Protein AF-A0ABD6MT38-F1 (afdb_monomer)

Solvent-accessible surface area (backbone atoms only — not comparable to full-atom values): 7360 Å² total; per-residue (Å²): 143,78,83,83,72,86,78,75,78,74,100,73,79,80,80,59,81,90,75,68,52,38,59,37,87,51,81,60,46,65,63,30,90,61,85,51,66,58,48,62,29,86,88,74,62,51,49,34,73,58,72,45,86,92,51,19,80,49,63,83,38,73,92,47,39,89,43,18,51,52,53,49,31,50,54,50,52,52,54,61,64,68,60,64,98,75,69,97,83,61,97,72,90,77,91,79,48,81,69,59,64,74,71,71,82,77,89,79,134

Nearest PDB structures (foldseek):
  8ey4-assembly1_I  TM=8.461E-01  e=5.014E-05  Escherichia coli O32:H37

pLDDT: mean 76.42, std 22.09, range [39.78, 98.5]

Secondary structure (DSSP, 8-state):
----PPPPPPS--------PPEEPTTT--EEESSTTS-PBPTTT--B-SS--TTTTTSB--GGGTT-BHHHHHHHHHHHHHHS-SS-TTS--S----TTTTTT------

Mean predicted aligned error: 14.53 Å

Structure (mmCIF, N/CA/C/O backbone):
data_AF-A0ABD6MT38-F1
#
_entry.id   AF-A0ABD6MT38-F1
#
loop_
_atom_site.group_PDB
_atom_site.id
_atom_site.type_symbol
_atom_site.label_atom_id
_atom_site.label_alt_id
_atom_site.label_comp_id
_atom_site.label_asym_id
_atom_site.label_entity_id
_atom_site.label_seq_id
_atom_site.pdbx_PDB_ins_code
_atom_site.Cartn_x
_atom_site.Cartn_y
_atom_site.Cartn_z
_atom_site.occupancy
_atom_site.B_iso_or_equiv
_atom_site.auth_seq_id
_atom_site.auth_comp_id
_atom_site.auth_asym_id
_atom_site.auth_atom_id
_atom_site.pdbx_PDB_model_num
ATOM 1 N N . MET A 1 1 ? -46.960 40.694 1.792 1.00 57.19 1 MET A N 1
ATOM 2 C CA . MET A 1 1 ? -46.453 39.971 0.608 1.00 57.19 1 MET A CA 1
ATOM 3 C C . MET A 1 1 ? -44.935 40.070 0.589 1.00 57.19 1 MET A C 1
ATOM 5 O O . MET A 1 1 ? -44.389 41.136 0.353 1.00 57.19 1 MET A O 1
ATOM 9 N N . SER A 1 2 ? -44.245 38.995 0.937 1.00 49.56 2 SER A N 1
ATOM 10 C CA . SER A 1 2 ? -42.828 38.820 0.617 1.00 49.56 2 SER A CA 1
ATOM 11 C C . SER A 1 2 ? -42.636 37.331 0.437 1.00 49.56 2 SER A C 1
ATOM 13 O O . SER A 1 2 ? -42.832 36.556 1.369 1.00 49.56 2 SER A O 1
ATOM 15 N N . ALA A 1 3 ? -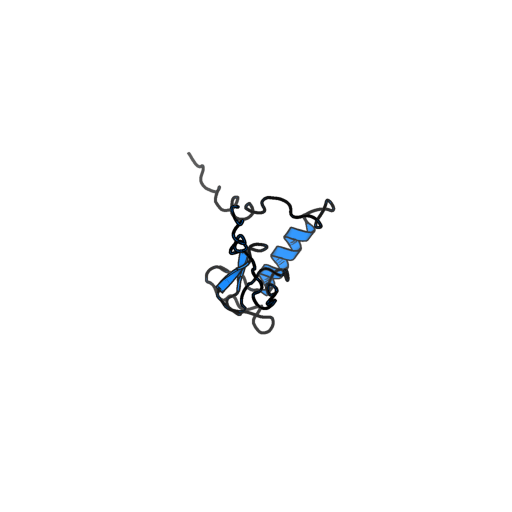42.425 36.950 -0.817 1.00 59.47 3 ALA A N 1
ATOM 16 C CA . ALA A 1 3 ? -42.171 35.583 -1.208 1.00 59.47 3 ALA A CA 1
ATOM 17 C C . ALA A 1 3 ? -40.792 35.192 -0.673 1.00 59.47 3 ALA A C 1
ATOM 19 O O . ALA A 1 3 ? -39.797 35.840 -0.985 1.00 59.47 3 ALA A O 1
ATOM 20 N N . MET A 1 4 ? -40.753 34.149 0.148 1.00 45.84 4 MET A N 1
ATOM 21 C CA . MET A 1 4 ? -39.535 33.386 0.395 1.00 45.84 4 MET A CA 1
ATOM 22 C C . MET A 1 4 ? -39.074 32.792 -0.942 1.00 45.84 4 MET A C 1
ATOM 24 O O . MET A 1 4 ? -39.787 32.005 -1.564 1.00 45.84 4 MET A O 1
ATOM 28 N N . THR A 1 5 ? -37.912 33.222 -1.419 1.00 63.22 5 THR A N 1
ATOM 29 C CA . THR A 1 5 ? -37.200 32.566 -2.517 1.00 63.22 5 THR A CA 1
ATOM 30 C C . THR A 1 5 ? -36.862 31.126 -2.122 1.00 63.22 5 THR A C 1
ATOM 32 O O . THR A 1 5 ? -36.537 30.896 -0.953 1.00 63.22 5 THR A O 1
ATOM 35 N N . PRO A 1 6 ? -36.915 30.152 -3.049 1.00 58.72 6 PRO A N 1
ATOM 36 C CA . PRO A 1 6 ? -36.388 28.824 -2.777 1.00 58.72 6 PRO A CA 1
ATOM 37 C C . PRO A 1 6 ? -34.885 28.953 -2.516 1.00 58.72 6 PRO A C 1
ATOM 39 O O . PRO A 1 6 ? -34.144 29.505 -3.323 1.00 58.72 6 PRO A O 1
ATOM 42 N N . VAL A 1 7 ? -34.471 28.507 -1.338 1.00 66.56 7 VAL A N 1
ATOM 43 C CA . VAL A 1 7 ? -33.070 28.321 -0.970 1.00 66.56 7 VAL A CA 1
ATOM 44 C C . VAL A 1 7 ? -32.511 27.220 -1.869 1.00 66.56 7 VAL A C 1
ATOM 46 O O . VAL A 1 7 ? -32.995 26.089 -1.825 1.00 66.56 7 VAL A O 1
ATOM 49 N N . ASP A 1 8 ? -31.534 27.570 -2.706 1.00 57.16 8 ASP A N 1
ATOM 50 C CA . ASP A 1 8 ? -30.705 26.600 -3.421 1.00 57.16 8 ASP A CA 1
ATOM 51 C C . ASP A 1 8 ? -30.129 25.583 -2.419 1.00 57.16 8 ASP A C 1
ATOM 53 O O . ASP A 1 8 ? -29.666 25.981 -1.341 1.00 57.16 8 ASP A O 1
ATOM 57 N N . PRO A 1 9 ? -30.157 24.274 -2.729 1.00 58.81 9 PRO A N 1
ATOM 58 C CA . PRO A 1 9 ? -29.516 23.281 -1.883 1.00 58.81 9 PRO A CA 1
ATOM 59 C C . PRO A 1 9 ? -28.001 23.552 -1.803 1.00 58.81 9 PRO A C 1
ATOM 61 O O . PRO A 1 9 ? -27.408 24.060 -2.759 1.00 58.81 9 PRO A O 1
ATOM 64 N N . PRO A 1 10 ? -27.351 23.232 -0.670 1.00 53.72 10 PRO A N 1
ATOM 65 C CA . PRO A 1 10 ? -25.913 23.427 -0.514 1.00 53.72 10 PRO A CA 1
ATOM 66 C C . PRO A 1 10 ? -25.136 22.622 -1.574 1.00 53.72 10 PRO A C 1
ATOM 68 O O . PRO A 1 10 ? -25.564 21.517 -1.922 1.00 53.72 10 PRO A O 1
ATOM 71 N N . PRO A 1 11 ? -23.975 23.106 -2.061 1.00 52.41 11 PRO A N 1
ATOM 72 C CA . PRO A 1 11 ? -23.080 22.291 -2.870 1.00 52.41 11 PRO A CA 1
ATOM 73 C C . PRO A 1 11 ? -22.478 21.212 -1.963 1.00 52.41 11 PRO A C 1
ATOM 75 O O . PRO A 1 11 ? -21.499 21.431 -1.257 1.00 52.41 11 PRO A O 1
ATOM 78 N N . GLY A 1 12 ? -23.143 20.066 -1.921 1.00 53.38 12 GLY A N 1
ATOM 79 C CA . GLY A 1 12 ? -22.781 18.945 -1.059 1.00 53.38 12 GLY A CA 1
ATOM 80 C C . GLY A 1 12 ? -23.476 17.647 -1.449 1.00 53.38 12 GLY A C 1
ATOM 81 O O . GLY A 1 12 ? -23.599 16.747 -0.627 1.00 53.38 12 GLY A O 1
ATOM 82 N N . SER A 1 13 ? -23.953 17.543 -2.688 1.00 48.56 13 SER A N 1
ATOM 83 C CA . SER A 1 13 ? -24.428 16.279 -3.241 1.00 48.56 13 SER A CA 1
ATOM 84 C C . SER A 1 13 ? -23.295 15.664 -4.044 1.00 48.56 13 SER A C 1
ATOM 86 O O . SER A 1 13 ? -23.200 15.848 -5.255 1.00 48.56 13 SER A O 1
ATOM 88 N N . SER A 1 14 ? -22.416 14.951 -3.343 1.00 55.47 14 SER A N 1
ATOM 89 C CA . SER A 1 14 ? -21.432 14.036 -3.922 1.00 55.47 14 SER A CA 1
ATOM 90 C C . SER A 1 14 ? -22.125 12.802 -4.516 1.00 55.47 14 SER A C 1
ATOM 92 O O . SER A 1 14 ? -21.779 11.674 -4.188 1.00 55.47 14 SER A O 1
ATOM 94 N N . ASP A 1 15 ? -23.105 13.002 -5.397 1.00 56.59 15 ASP A N 1
ATOM 95 C CA . ASP A 1 15 ? -23.612 11.966 -6.302 1.00 56.59 15 ASP A CA 1
ATOM 96 C C . ASP A 1 15 ? -22.691 11.918 -7.538 1.00 56.59 15 ASP A C 1
ATOM 98 O O . ASP A 1 15 ? -23.090 12.131 -8.684 1.00 56.59 15 ASP A O 1
ATOM 102 N N . GLY A 1 16 ? -21.396 11.700 -7.284 1.00 56.34 16 GLY A N 1
ATOM 103 C CA . GLY A 1 16 ? -20.496 11.117 -8.277 1.00 56.34 16 GLY A CA 1
ATOM 104 C C . GLY A 1 16 ? -20.822 9.626 -8.409 1.00 56.34 16 GLY A C 1
ATOM 105 O O . GLY A 1 16 ? -21.363 9.048 -7.462 1.00 56.34 16 GLY A O 1
ATOM 106 N N . PRO A 1 17 ? -20.543 8.976 -9.556 1.00 50.53 17 PRO A N 1
ATOM 107 C CA . PRO A 1 17 ? -20.840 7.557 -9.699 1.00 50.53 17 PRO A CA 1
ATO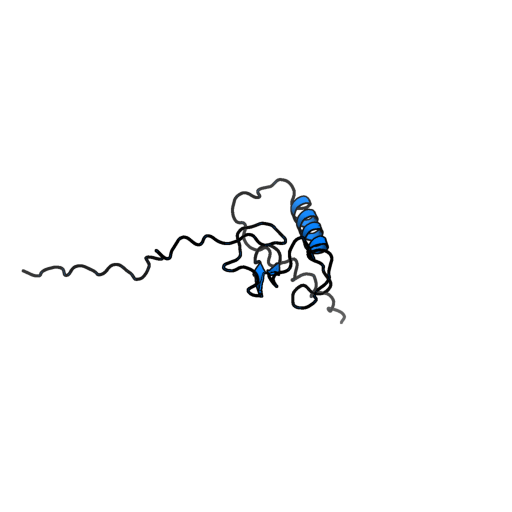M 108 C C . PRO A 1 17 ? -20.140 6.819 -8.561 1.00 50.53 17 PRO A C 1
ATOM 110 O O . PRO A 1 17 ? -18.999 7.141 -8.242 1.00 50.53 17 PRO A O 1
ATOM 113 N N . ALA A 1 18 ? -20.837 5.870 -7.938 1.00 54.47 18 ALA A N 1
ATOM 114 C CA . ALA A 1 18 ? -20.344 5.043 -6.845 1.00 54.47 18 ALA A CA 1
ATOM 115 C C . ALA A 1 18 ? -19.136 4.182 -7.278 1.00 54.47 18 ALA A C 1
ATOM 117 O O . ALA A 1 18 ? -19.229 2.962 -7.394 1.00 54.47 18 ALA A O 1
ATOM 118 N N . GLY A 1 19 ? -17.993 4.812 -7.532 1.00 59.16 19 GLY A N 1
ATOM 119 C CA . GLY A 1 19 ? -16.681 4.195 -7.565 1.00 59.16 19 GLY A CA 1
ATOM 120 C C . GLY A 1 19 ? -16.239 4.070 -6.121 1.00 59.16 19 GLY A C 1
ATOM 121 O O . GLY A 1 19 ? -15.557 4.938 -5.596 1.00 59.16 19 GLY A O 1
ATOM 122 N N . GLY A 1 20 ? -16.747 3.059 -5.420 1.00 82.56 20 GLY A N 1
ATOM 123 C CA . GLY A 1 20 ? -16.297 2.823 -4.054 1.00 82.56 20 GLY A CA 1
ATOM 124 C C . GLY A 1 20 ? -14.802 2.498 -4.040 1.00 82.56 20 GLY A C 1
ATOM 125 O O . GLY A 1 20 ? -14.320 1.869 -4.980 1.00 82.56 20 GLY A O 1
ATOM 126 N N . LEU A 1 21 ? -14.118 2.862 -2.952 1.00 91.81 21 LEU A N 1
ATOM 127 C CA . LEU A 1 21 ? -12.679 2.644 -2.783 1.00 91.81 21 LEU A CA 1
ATOM 128 C C . LEU A 1 21 ? -12.253 1.218 -3.171 1.00 91.81 21 LEU A C 1
ATOM 130 O O . LEU A 1 21 ? -12.949 0.229 -2.885 1.00 91.81 21 LEU A O 1
ATOM 134 N N . LEU A 1 22 ? -11.107 1.129 -3.830 1.00 95.06 22 LEU A N 1
ATOM 135 C CA . LEU A 1 22 ? -10.442 -0.097 -4.232 1.00 95.06 22 LEU A CA 1
ATOM 136 C C . LEU A 1 22 ? -9.628 -0.669 -3.071 1.00 95.06 22 LEU A C 1
ATOM 138 O O . LEU A 1 22 ? -9.222 0.032 -2.141 1.00 95.06 22 LEU A O 1
ATOM 142 N N . THR A 1 23 ? -9.410 -1.978 -3.118 1.00 96.19 23 THR A N 1
ATOM 143 C CA . THR A 1 23 ? -8.646 -2.696 -2.100 1.00 96.19 23 THR A CA 1
ATOM 144 C C . THR A 1 23 ? -7.152 -2.450 -2.268 1.00 96.19 23 THR A C 1
ATOM 146 O O . THR A 1 23 ? -6.605 -2.673 -3.351 1.00 96.19 23 THR A O 1
ATOM 149 N N . CYS A 1 24 ? -6.485 -2.069 -1.181 1.00 96.62 24 CYS A N 1
ATOM 150 C CA . CYS A 1 24 ? -5.030 -2.065 -1.105 1.00 96.62 24 CYS A CA 1
ATOM 151 C C . CYS A 1 24 ? -4.486 -3.479 -1.390 1.00 96.62 24 CYS A C 1
ATOM 153 O O . CYS A 1 24 ? -5.012 -4.447 -0.837 1.00 96.62 24 CYS A O 1
ATOM 155 N N . PRO A 1 25 ? -3.433 -3.639 -2.216 1.00 97.56 25 PRO A N 1
ATOM 156 C CA . PRO A 1 25 ? -2.883 -4.962 -2.512 1.00 97.56 25 PRO A CA 1
ATOM 157 C C . PRO A 1 25 ? -2.166 -5.592 -1.310 1.00 97.56 25 PRO A C 1
ATOM 159 O O . PRO A 1 25 ? -1.947 -6.803 -1.310 1.00 97.56 25 PRO A O 1
ATOM 162 N N . CYS A 1 26 ? -1.785 -4.782 -0.316 1.00 97.50 26 CYS A N 1
ATOM 163 C CA . CYS A 1 26 ? -1.091 -5.207 0.895 1.00 97.50 26 CYS A CA 1
ATOM 164 C C . CYS A 1 26 ? -2.082 -5.637 1.990 1.00 97.50 26 CYS A C 1
ATOM 166 O O . CYS A 1 26 ? -2.188 -6.823 2.285 1.00 97.50 26 CYS A O 1
ATOM 168 N N . CYS A 1 27 ? -2.855 -4.702 2.554 1.00 95.81 27 CYS A N 1
ATOM 169 C CA . CYS A 1 27 ? -3.752 -4.993 3.681 1.00 95.81 27 CYS A CA 1
ATOM 170 C C . CYS A 1 27 ? -5.168 -5.439 3.286 1.00 95.81 27 CYS A C 1
ATOM 172 O O . CYS A 1 27 ? -5.965 -5.791 4.153 1.00 95.81 27 CYS A O 1
ATOM 174 N N . PHE A 1 28 ? -5.510 -5.387 1.995 1.00 95.31 28 PHE A N 1
ATOM 175 C CA . PHE A 1 28 ? -6.833 -5.723 1.450 1.00 95.31 28 PHE A CA 1
ATOM 176 C C . PHE A 1 28 ? -8.006 -4.856 1.946 1.00 95.31 28 PHE A C 1
ATOM 178 O O . PHE A 1 28 ? -9.154 -5.115 1.580 1.00 95.31 28 PHE A O 1
ATOM 185 N N . GLN A 1 29 ? -7.743 -3.781 2.695 1.00 94.44 29 GLN A N 1
ATOM 186 C CA . GLN A 1 29 ? -8.756 -2.792 3.066 1.00 94.44 29 GLN A CA 1
ATOM 187 C C . GLN A 1 29 ? -9.098 -1.875 1.886 1.00 94.44 29 GLN A C 1
ATOM 189 O O . GLN A 1 29 ? -8.262 -1.602 1.023 1.00 94.44 29 GLN A O 1
ATOM 194 N N . ARG A 1 30 ? -10.346 -1.393 1.837 1.00 95.00 30 ARG A N 1
ATOM 195 C CA . ARG A 1 30 ? -10.838 -0.496 0.777 1.00 95.00 30 ARG A CA 1
ATOM 196 C C . ARG A 1 30 ? -10.405 0.940 1.056 1.00 95.00 30 ARG A C 1
ATOM 198 O O . ARG A 1 30 ? -11.148 1.688 1.682 1.00 95.00 30 ARG A O 1
ATOM 205 N N . THR A 1 31 ? -9.208 1.299 0.612 1.00 94.56 31 THR A N 1
ATOM 206 C CA . THR A 1 31 ? -8.562 2.569 0.971 1.00 94.56 31 THR A CA 1
ATOM 207 C C . THR A 1 31 ? -8.081 3.393 -0.217 1.00 94.56 31 THR A C 1
ATOM 209 O O . THR A 1 31 ? -7.649 4.516 -0.000 1.00 94.56 31 THR A O 1
ATOM 212 N N . LEU A 1 32 ? -8.082 2.836 -1.432 1.00 93.69 32 LEU A N 1
ATOM 213 C CA . LEU A 1 32 ? -7.504 3.482 -2.616 1.00 93.69 32 LEU A CA 1
ATOM 214 C C . LEU A 1 32 ? -8.602 4.073 -3.500 1.00 93.69 32 LEU A C 1
ATOM 216 O O . LEU A 1 32 ? -9.650 3.449 -3.678 1.00 93.69 32 LEU A O 1
ATOM 220 N N . GLU A 1 33 ? -8.370 5.248 -4.065 1.00 94.62 33 GLU A N 1
ATOM 221 C CA . GLU A 1 33 ? -9.269 5.886 -5.026 1.00 94.62 33 GLU A CA 1
ATOM 222 C C . GLU A 1 33 ? -9.063 5.298 -6.431 1.00 94.62 33 GLU A C 1
ATOM 224 O O . GLU A 1 33 ? -10.039 4.975 -7.114 1.00 94.62 33 GLU A O 1
ATOM 229 N N . GLU A 1 34 ? -7.809 5.058 -6.827 1.00 94.69 34 GLU A N 1
ATOM 230 C CA . GLU A 1 34 ? -7.433 4.477 -8.118 1.00 94.69 34 GLU A CA 1
ATOM 231 C C . GLU A 1 34 ? -6.337 3.397 -7.991 1.00 94.69 34 GLU A C 1
ATOM 233 O O . GLU A 1 34 ? -5.522 3.392 -7.070 1.00 94.69 34 GLU A O 1
ATOM 238 N N . ARG A 1 35 ? -6.326 2.430 -8.923 1.00 95.62 35 ARG A N 1
ATOM 239 C CA . ARG A 1 35 ? -5.315 1.363 -8.978 1.00 95.62 35 ARG A CA 1
ATOM 240 C C . ARG A 1 35 ? -4.058 1.854 -9.689 1.00 95.62 35 ARG A C 1
ATOM 242 O O . ARG A 1 35 ? -4.158 2.419 -10.772 1.00 95.62 35 ARG A O 1
ATOM 249 N N . ALA A 1 36 ? -2.891 1.501 -9.158 1.00 95.50 36 ALA A N 1
ATOM 250 C CA . ALA A 1 36 ? -1.582 1.808 -9.734 1.00 95.50 36 ALA A CA 1
ATOM 251 C C . ALA A 1 36 ? -1.330 3.318 -9.915 1.00 95.50 36 ALA A C 1
ATOM 253 O O . ALA A 1 36 ? -0.629 3.731 -10.839 1.00 95.50 36 ALA A O 1
ATOM 254 N N . ASN A 1 37 ? -1.923 4.134 -9.040 1.00 96.25 37 ASN A N 1
ATOM 255 C CA . ASN A 1 37 ? -1.838 5.594 -9.070 1.00 96.25 37 ASN A CA 1
ATOM 256 C C . ASN A 1 37 ? -0.824 6.156 -8.052 1.00 96.25 37 ASN A C 1
ATOM 258 O O . ASN A 1 37 ? -0.826 7.349 -7.762 1.00 96.25 37 ASN A O 1
ATOM 262 N N . PHE A 1 38 ? 0.051 5.305 -7.503 1.00 96.38 38 PHE A N 1
ATOM 263 C CA . PHE A 1 38 ? 1.040 5.676 -6.481 1.00 96.38 38 PHE A CA 1
ATOM 264 C C . PHE A 1 38 ? 0.408 6.248 -5.201 1.00 96.38 38 PHE A C 1
ATOM 266 O O . PHE A 1 38 ? 1.007 7.039 -4.476 1.00 96.38 38 PHE A O 1
ATOM 273 N N . GLU A 1 39 ? -0.831 5.856 -4.912 1.00 96.94 39 GLU A N 1
ATOM 274 C CA . GLU A 1 39 ? -1.508 6.234 -3.678 1.00 96.94 39 GLU A CA 1
ATOM 275 C C . GLU A 1 39 ? -0.945 5.437 -2.501 1.00 96.94 39 GLU A C 1
ATOM 277 O O . GLU A 1 39 ? -0.805 4.215 -2.572 1.00 96.94 39 GLU A O 1
ATOM 282 N N . ILE A 1 40 ? -0.656 6.124 -1.396 1.00 96.94 40 ILE A N 1
ATOM 283 C CA . ILE A 1 40 ? -0.198 5.491 -0.157 1.00 96.94 40 ILE A CA 1
ATOM 284 C C . ILE A 1 40 ? -1.418 5.088 0.666 1.00 96.94 40 ILE A C 1
ATOM 286 O O . ILE A 1 40 ? -2.227 5.929 1.058 1.00 96.94 40 ILE A O 1
ATOM 290 N N . CYS A 1 41 ? -1.535 3.796 0.960 1.00 95.88 41 CYS A N 1
ATOM 291 C CA . CYS A 1 41 ? -2.605 3.262 1.785 1.00 95.88 41 CYS A CA 1
ATOM 292 C C . CYS A 1 41 ? -2.522 3.828 3.219 1.00 95.88 41 CYS A C 1
ATOM 294 O O . CYS A 1 41 ? -1.545 3.549 3.913 1.00 95.88 41 CYS A O 1
ATOM 296 N N . PRO A 1 42 ? -3.544 4.546 3.7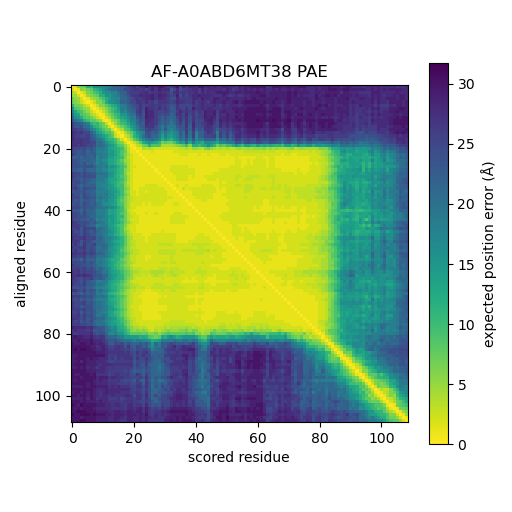20 1.00 93.50 42 PRO A N 1
ATOM 297 C CA . PRO A 1 42 ? -3.537 5.085 5.082 1.00 93.50 42 PRO A CA 1
ATOM 298 C C . PRO A 1 42 ? -3.604 4.013 6.182 1.00 93.50 42 PRO A C 1
ATOM 300 O O . PRO A 1 42 ? -3.260 4.309 7.319 1.00 93.50 42 PRO A O 1
ATOM 303 N N . GLU A 1 43 ? -4.028 2.785 5.862 1.00 93.12 43 GLU A N 1
ATOM 304 C CA . GLU A 1 43 ? -4.118 1.680 6.830 1.00 93.12 43 GLU A CA 1
ATOM 305 C C . GLU A 1 43 ? -2.778 0.969 7.056 1.00 93.12 43 GLU A C 1
ATOM 307 O O . GLU A 1 43 ? -2.458 0.603 8.181 1.00 93.12 43 GLU A O 1
ATOM 312 N N . CYS A 1 44 ? -1.994 0.741 5.996 1.00 94.81 44 CYS A N 1
ATOM 313 C CA . CYS A 1 44 ? -0.761 -0.056 6.087 1.00 94.81 44 CYS A CA 1
ATOM 314 C C . CYS A 1 44 ? 0.497 0.640 5.560 1.00 94.81 44 CYS A C 1
ATOM 316 O 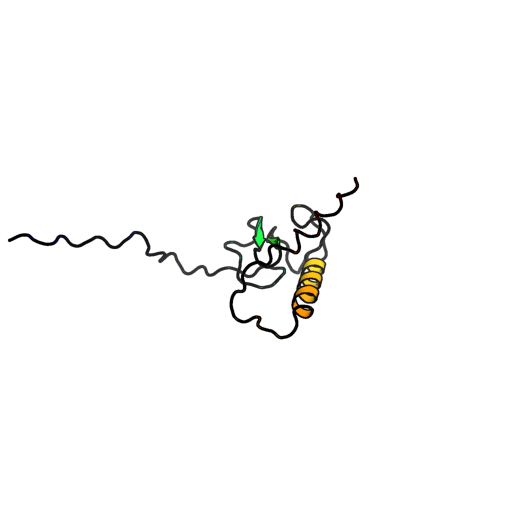O . CYS A 1 44 ? 1.576 0.060 5.609 1.00 94.81 44 CYS A O 1
ATOM 318 N N . GLY A 1 45 ? 0.379 1.853 5.019 1.00 95.69 45 GLY A N 1
ATOM 319 C CA . GLY A 1 45 ? 1.502 2.626 4.486 1.00 95.69 45 GLY A CA 1
ATOM 320 C C . GLY A 1 45 ? 2.046 2.156 3.133 1.00 95.69 45 GLY A C 1
ATOM 321 O O . GLY A 1 45 ? 2.970 2.776 2.619 1.00 95.69 45 GLY A O 1
ATOM 322 N N . TRP A 1 46 ? 1.493 1.098 2.533 1.00 97.81 46 TRP A N 1
ATOM 323 C CA . TRP A 1 46 ? 1.929 0.606 1.221 1.00 97.81 46 TRP A CA 1
ATOM 324 C C . TRP A 1 46 ? 1.523 1.560 0.086 1.00 97.81 46 TRP A C 1
ATOM 326 O O . TRP A 1 46 ? 0.343 1.899 -0.030 1.00 97.81 46 TRP A O 1
ATOM 336 N N . GLU A 1 47 ? 2.467 1.945 -0.775 1.00 98.38 47 GLU A N 1
ATOM 337 C CA . GLU A 1 47 ? 2.208 2.679 -2.018 1.00 98.38 47 GLU A CA 1
ATOM 338 C C . GLU A 1 47 ? 1.737 1.729 -3.123 1.00 98.38 47 GLU A C 1
ATOM 340 O O . GLU A 1 47 ? 2.419 0.758 -3.465 1.00 98.38 47 GLU A O 1
ATOM 345 N N . ASP A 1 48 ? 0.589 2.030 -3.728 1.00 97.88 48 ASP A N 1
ATOM 346 C CA . ASP A 1 48 ? 0.085 1.295 -4.882 1.00 97.88 48 ASP A CA 1
ATOM 347 C C . ASP A 1 48 ? 0.776 1.718 -6.187 1.00 97.88 48 ASP A C 1
ATOM 349 O O . ASP A 1 48 ? 0.222 2.430 -7.025 1.00 97.88 48 ASP A O 1
ATOM 353 N N . ASP A 1 49 ? 1.996 1.226 -6.376 1.00 97.00 49 ASP A N 1
ATOM 354 C CA . ASP A 1 49 ? 2.817 1.378 -7.585 1.00 97.00 49 ASP A CA 1
ATOM 355 C C . ASP A 1 49 ? 2.416 0.409 -8.726 1.00 97.00 49 ASP A C 1
ATOM 357 O O . ASP A 1 49 ? 3.146 0.204 -9.704 1.00 97.00 49 ASP A O 1
ATOM 361 N N . GLY A 1 50 ? 1.263 -0.252 -8.586 1.00 97.19 50 GLY A N 1
ATOM 362 C CA . GLY A 1 50 ? 0.756 -1.243 -9.528 1.00 97.19 50 GLY A CA 1
ATOM 363 C C . GLY A 1 50 ? 1.371 -2.635 -9.392 1.00 97.19 50 GLY A C 1
ATOM 364 O O . GLY A 1 50 ? 1.156 -3.460 -10.276 1.00 97.19 50 GLY A O 1
ATOM 365 N N . GLN A 1 51 ? 2.135 -2.917 -8.333 1.00 97.06 51 GLN A N 1
ATOM 366 C CA . GLN A 1 51 ? 2.571 -4.279 -8.007 1.00 97.06 51 GLN A CA 1
ATOM 367 C C . GLN A 1 51 ? 1.378 -5.165 -7.621 1.00 97.06 51 GLN A C 1
ATOM 369 O O . GLN A 1 51 ? 0.446 -4.698 -6.963 1.00 97.06 51 GLN A O 1
ATOM 374 N N . ASP A 1 52 ? 1.384 -6.435 -8.027 1.00 95.69 52 ASP A N 1
ATOM 375 C CA . ASP A 1 52 ? 0.323 -7.398 -7.715 1.00 95.69 52 ASP A CA 1
ATOM 376 C C . ASP A 1 52 ? 0.881 -8.801 -7.419 1.00 95.69 52 ASP A C 1
ATOM 378 O O . ASP A 1 52 ? 2.074 -8.976 -7.184 1.00 95.69 52 ASP A O 1
ATOM 382 N N . ASP A 1 53 ? 0.021 -9.821 -7.364 1.00 96.88 53 ASP A N 1
ATOM 383 C CA . ASP A 1 53 ? 0.414 -11.188 -7.002 1.00 96.88 53 ASP A CA 1
ATOM 384 C C . ASP A 1 53 ? 1.476 -11.797 -7.929 1.00 96.88 53 ASP A C 1
ATOM 386 O O . ASP A 1 53 ? 2.287 -12.609 -7.472 1.00 96.88 53 ASP A O 1
ATOM 390 N N . VAL A 1 54 ? 1.494 -11.421 -9.213 1.00 97.75 54 VAL A N 1
ATOM 391 C CA . VAL A 1 54 ? 2.436 -11.979 -10.196 1.00 97.75 54 VAL A CA 1
ATOM 392 C C . VAL A 1 54 ? 3.867 -11.600 -9.841 1.00 97.75 54 VAL A C 1
ATOM 394 O O . VAL A 1 54 ? 4.793 -12.397 -10.018 1.00 97.75 54 VAL A O 1
ATOM 397 N N . ASP A 1 55 ? 4.056 -10.400 -9.308 1.00 97.38 55 ASP A N 1
ATOM 398 C CA . ASP A 1 55 ? 5.367 -9.859 -9.005 1.00 97.38 55 ASP A CA 1
ATOM 399 C C . ASP A 1 55 ? 5.534 -9.442 -7.543 1.00 97.38 55 ASP A C 1
ATOM 401 O O . ASP A 1 55 ? 6.518 -8.790 -7.204 1.00 97.38 55 ASP A O 1
ATOM 405 N N . ALA A 1 56 ? 4.658 -9.916 -6.653 1.00 97.62 56 ALA A N 1
ATOM 406 C CA . ALA A 1 56 ? 4.633 -9.554 -5.236 1.00 97.62 56 ALA A CA 1
ATOM 407 C C . ALA A 1 56 ? 5.940 -9.844 -4.481 1.00 97.62 56 ALA A C 1
ATOM 409 O O . ALA A 1 56 ? 6.217 -9.248 -3.447 1.00 97.62 56 ALA A O 1
ATOM 410 N N . HIS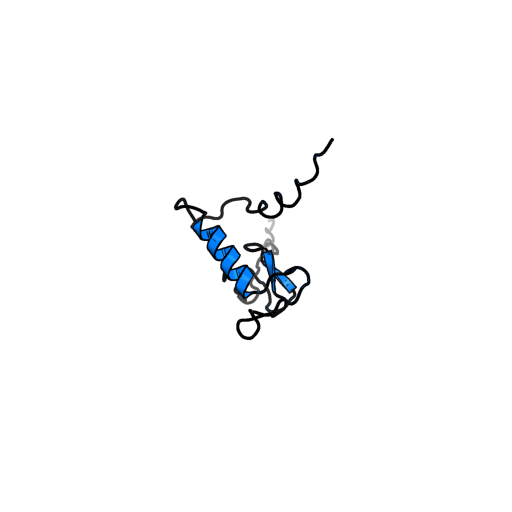 A 1 57 ? 6.751 -10.772 -4.986 1.00 98.06 57 HIS A N 1
ATOM 411 C CA . HIS A 1 57 ? 8.036 -11.162 -4.410 1.00 98.06 57 HIS A CA 1
ATOM 412 C C . HIS A 1 57 ? 9.192 -10.223 -4.793 1.00 98.06 57 HIS A C 1
ATOM 414 O O . HIS A 1 57 ? 10.270 -10.312 -4.206 1.00 98.06 57 HIS A O 1
ATOM 420 N N . ILE A 1 58 ? 8.996 -9.344 -5.778 1.00 98.06 58 ILE A N 1
ATOM 421 C CA . ILE A 1 58 ? 10.016 -8.409 -6.252 1.00 98.06 58 ILE A CA 1
ATOM 422 C C . ILE A 1 58 ? 10.066 -7.195 -5.317 1.00 98.06 58 ILE A C 1
ATOM 424 O O . ILE A 1 58 ? 9.037 -6.676 -4.899 1.00 98.06 58 ILE A O 1
ATOM 428 N N . VAL A 1 59 ? 11.266 -6.713 -4.998 1.00 97.81 59 VAL A N 1
ATOM 429 C CA . VAL A 1 59 ? 11.448 -5.424 -4.314 1.00 97.81 59 VAL A CA 1
ATOM 430 C C . VAL A 1 59 ? 11.603 -4.346 -5.380 1.00 97.81 59 VAL A C 1
ATOM 432 O O . VAL A 1 59 ? 12.591 -4.348 -6.116 1.00 97.81 59 VAL A O 1
ATOM 435 N N . ARG A 1 60 ? 10.624 -3.443 -5.484 1.00 96.44 60 ARG A N 1
ATOM 436 C CA . ARG A 1 60 ? 10.627 -2.366 -6.488 1.00 96.44 60 ARG A CA 1
ATOM 437 C C . ARG A 1 60 ? 11.276 -1.066 -5.995 1.00 96.44 60 ARG A C 1
ATOM 439 O O . ARG A 1 60 ? 11.688 -0.253 -6.820 1.00 96.44 60 ARG A O 1
ATOM 446 N N . GLY A 1 61 ? 11.464 -0.900 -4.684 1.00 94.31 61 GLY A N 1
ATOM 447 C CA . GLY A 1 61 ? 12.074 0.305 -4.119 1.00 94.31 61 GLY A CA 1
ATOM 448 C C . GLY A 1 61 ? 11.054 1.406 -3.826 1.00 94.31 61 GLY A C 1
ATOM 449 O O . GLY A 1 61 ? 9.900 1.137 -3.505 1.00 94.31 61 GLY A O 1
ATOM 450 N N . GLY A 1 62 ? 11.492 2.661 -3.960 1.00 95.44 62 GLY A N 1
ATOM 451 C CA . GLY A 1 62 ? 10.622 3.831 -3.811 1.00 95.44 62 GLY A CA 1
ATOM 452 C C . GLY A 1 62 ? 10.092 4.010 -2.382 1.00 95.44 62 GLY A C 1
ATOM 453 O O . GLY A 1 62 ? 10.788 3.653 -1.426 1.00 95.44 62 GLY A O 1
ATOM 454 N N . PRO A 1 63 ? 8.879 4.564 -2.223 1.00 96.25 63 PRO A N 1
ATOM 455 C CA . PRO A 1 63 ? 8.202 4.693 -0.929 1.00 96.25 63 PRO A CA 1
ATOM 456 C C . PRO A 1 63 ? 7.977 3.364 -0.194 1.00 96.25 63 PRO A C 1
ATOM 458 O O . PRO A 1 63 ? 7.996 3.348 1.032 1.00 96.25 63 PRO A O 1
ATOM 461 N N . ASN A 1 64 ? 7.899 2.241 -0.917 1.00 96.56 64 ASN A N 1
ATOM 462 C CA . ASN A 1 64 ? 7.831 0.892 -0.334 1.00 96.56 64 ASN A CA 1
ATOM 463 C C . ASN A 1 64 ? 9.191 0.387 0.207 1.00 96.56 64 ASN A C 1
ATOM 465 O O . ASN A 1 64 ? 9.283 -0.681 0.819 1.00 96.56 64 ASN A O 1
ATOM 469 N N . GLY A 1 65 ? 10.271 1.152 0.014 1.00 95.62 65 GLY A N 1
ATOM 470 C CA . GLY A 1 65 ? 11.580 0.882 0.599 1.00 95.62 65 GLY A CA 1
ATOM 471 C C . GLY A 1 65 ? 12.197 -0.426 0.103 1.00 95.62 65 GLY A C 1
ATOM 472 O O . GLY A 1 65 ? 12.252 -0.696 -1.092 1.00 95.62 65 GLY A O 1
ATOM 473 N N . SER A 1 66 ? 12.717 -1.238 1.023 1.00 97.25 66 SER A N 1
ATOM 474 C CA . SER A 1 66 ? 13.330 -2.536 0.704 1.00 97.25 66 SER A CA 1
ATOM 475 C C . SER A 1 66 ? 12.361 -3.716 0.816 1.00 97.25 66 SER A C 1
ATOM 477 O O . SER A 1 66 ? 12.810 -4.863 0.821 1.00 97.25 66 SER A O 1
ATOM 479 N N . LEU A 1 67 ? 11.059 -3.455 0.953 1.00 96.62 67 LEU A N 1
ATOM 48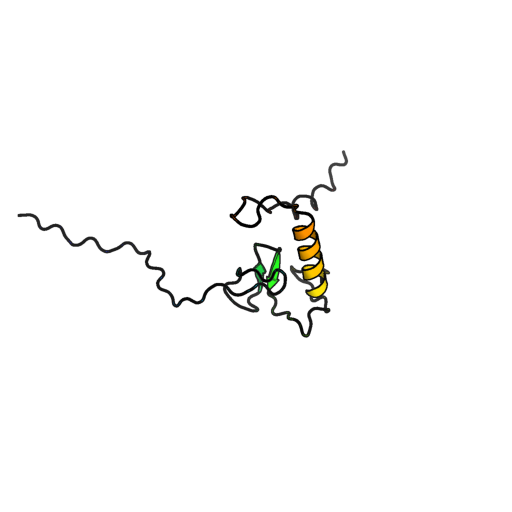0 C CA . LEU A 1 67 ? 10.047 -4.491 1.111 1.00 96.62 67 LEU A CA 1
ATOM 481 C C . LEU A 1 67 ? 9.502 -4.934 -0.248 1.00 96.62 67 LEU A C 1
ATOM 483 O O . LEU A 1 67 ? 9.371 -4.150 -1.187 1.00 96.62 67 LEU A O 1
ATOM 487 N N . SER A 1 68 ? 9.191 -6.222 -0.343 1.00 98.38 68 SER A N 1
ATOM 488 C CA . SER A 1 68 ? 8.336 -6.758 -1.399 1.00 98.38 68 SER A CA 1
ATOM 489 C C . SER A 1 68 ? 6.887 -6.745 -0.912 1.00 98.38 68 SER A C 1
ATOM 491 O O . SER A 1 68 ? 6.646 -6.780 0.297 1.00 98.38 68 SER A O 1
ATOM 493 N N . LEU A 1 69 ? 5.915 -6.742 -1.827 1.00 98.38 69 LEU A N 1
ATOM 494 C CA . LEU A 1 69 ? 4.496 -6.814 -1.463 1.00 98.38 69 LEU A CA 1
ATOM 495 C C . LEU A 1 69 ? 4.184 -8.066 -0.624 1.00 98.38 69 LEU A C 1
ATOM 497 O O . LEU A 1 69 ? 3.381 -8.013 0.304 1.00 98.38 69 LEU A O 1
ATOM 501 N N . THR A 1 70 ? 4.850 -9.190 -0.903 1.00 98.50 70 THR A N 1
ATOM 502 C CA . THR A 1 70 ? 4.744 -10.405 -0.085 1.00 98.50 70 THR A CA 1
ATOM 503 C C . THR A 1 70 ? 5.211 -10.166 1.348 1.00 98.50 70 THR A C 1
ATOM 505 O O . THR A 1 70 ? 4.532 -10.604 2.272 1.00 98.50 70 THR A O 1
ATOM 508 N N . GLN A 1 71 ? 6.343 -9.482 1.545 1.00 98.00 71 GLN A N 1
ATOM 509 C CA . GLN A 1 71 ? 6.840 -9.195 2.891 1.00 98.00 71 GLN A CA 1
ATOM 510 C C . GLN A 1 71 ? 5.916 -8.216 3.618 1.00 98.00 71 GLN A C 1
ATOM 512 O O . GLN A 1 71 ? 5.514 -8.498 4.737 1.00 98.00 71 GLN A O 1
ATOM 517 N N . ALA A 1 72 ? 5.483 -7.141 2.956 1.00 97.50 72 ALA A N 1
ATOM 518 C CA . ALA A 1 72 ? 4.577 -6.164 3.556 1.00 97.50 72 ALA A CA 1
ATOM 519 C C . ALA A 1 72 ? 3.238 -6.781 3.999 1.00 97.50 72 ALA A C 1
ATOM 521 O O . ALA A 1 72 ? 2.713 -6.433 5.053 1.00 97.50 72 ALA A O 1
ATOM 522 N N . ARG A 1 73 ? 2.707 -7.751 3.238 1.00 97.88 73 ARG A N 1
ATOM 523 C CA . ARG A 1 73 ? 1.528 -8.536 3.646 1.00 97.88 73 ARG A CA 1
ATOM 524 C C . ARG A 1 73 ? 1.776 -9.325 4.930 1.00 97.88 73 ARG A C 1
ATOM 526 O O . ARG A 1 73 ? 0.889 -9.380 5.775 1.00 97.88 73 ARG A O 1
ATOM 533 N N . LEU A 1 74 ? 2.942 -9.959 5.063 1.00 96.25 74 LEU A N 1
ATOM 534 C CA . LEU A 1 74 ? 3.300 -10.717 6.266 1.00 96.25 74 LEU A CA 1
ATOM 535 C C . LEU A 1 74 ? 3.470 -9.791 7.471 1.00 96.25 74 LEU A C 1
ATOM 537 O O . LEU A 1 74 ? 2.905 -10.085 8.518 1.00 96.25 74 LEU A O 1
ATOM 541 N N . ASP A 1 75 ? 4.168 -8.671 7.293 1.00 94.19 75 ASP A N 1
ATOM 542 C CA . ASP A 1 75 ? 4.398 -7.681 8.348 1.00 94.19 75 ASP A CA 1
ATOM 543 C C . ASP A 1 75 ? 3.061 -7.103 8.849 1.00 94.19 75 ASP A C 1
ATOM 545 O O . ASP A 1 75 ? 2.816 -7.035 10.050 1.00 94.19 75 ASP A O 1
ATOM 549 N N . TYR A 1 76 ? 2.141 -6.766 7.934 1.00 93.12 76 TYR A N 1
ATOM 550 C CA . TYR A 1 76 ? 0.799 -6.309 8.306 1.00 93.12 76 TYR A CA 1
ATOM 551 C C . TYR A 1 76 ? 0.005 -7.388 9.052 1.00 93.12 76 TYR A C 1
ATOM 553 O O . TYR A 1 76 ? -0.679 -7.084 10.027 1.00 93.12 76 TYR A O 1
ATOM 561 N N . LEU A 1 77 ? 0.081 -8.648 8.605 1.00 89.94 77 LEU A N 1
ATOM 562 C CA . LEU A 1 77 ? -0.583 -9.762 9.283 1.00 89.94 77 LEU A CA 1
ATOM 563 C C . LEU A 1 77 ? -0.039 -9.973 10.701 1.00 89.94 77 LEU A C 1
ATOM 565 O O . LEU A 1 77 ? -0.829 -10.212 11.608 1.00 89.94 77 LEU A O 1
ATOM 569 N N . GLU A 1 78 ? 1.275 -9.882 10.899 1.00 89.31 78 GLU A N 1
ATOM 570 C CA . GLU A 1 78 ? 1.898 -9.972 12.222 1.00 89.31 78 GLU A CA 1
ATOM 571 C C . GLU A 1 78 ? 1.376 -8.859 13.141 1.00 89.31 78 GLU A C 1
ATOM 573 O O . GLU A 1 78 ? 0.800 -9.162 14.188 1.00 89.31 78 GLU A O 1
ATOM 578 N N . GLU A 1 79 ? 1.433 -7.604 12.688 1.00 86.44 79 GLU A N 1
ATOM 579 C CA . GLU A 1 79 ? 0.929 -6.443 13.434 1.00 86.44 79 GLU A CA 1
ATOM 580 C C . GLU A 1 79 ? -0.536 -6.615 13.869 1.00 86.44 79 GLU A C 1
ATOM 582 O O . GLU A 1 79 ? -0.853 -6.475 15.053 1.00 86.44 79 GLU A O 1
ATOM 587 N N . VAL A 1 80 ? -1.443 -7.001 12.958 1.00 83.69 80 VAL A N 1
ATOM 588 C CA . VAL A 1 80 ? -2.866 -7.172 13.321 1.00 83.69 80 VAL A CA 1
ATOM 589 C C . VAL A 1 80 ? -3.128 -8.390 14.213 1.00 83.69 80 VAL A C 1
ATOM 591 O O . VAL A 1 80 ? -4.166 -8.457 14.871 1.00 83.69 80 VAL A O 1
ATOM 594 N N . THR A 1 81 ? -2.224 -9.374 14.253 1.00 75.75 81 THR A N 1
ATOM 595 C CA . THR A 1 81 ? -2.348 -10.512 15.182 1.00 75.75 81 THR A CA 1
ATOM 596 C C . THR A 1 81 ? -1.872 -10.177 16.592 1.00 75.75 81 THR A C 1
ATOM 598 O O . THR A 1 81 ? -2.391 -10.738 17.560 1.00 75.75 81 THR A O 1
ATOM 601 N N . GLU A 1 82 ? -0.926 -9.247 16.729 1.00 68.00 82 GLU A N 1
ATOM 602 C CA . GLU A 1 82 ? -0.455 -8.774 18.032 1.00 68.00 82 GLU A CA 1
ATOM 603 C C . GLU A 1 82 ? -1.429 -7.783 18.684 1.00 68.00 82 GLU A C 1
ATOM 605 O O . GLU A 1 82 ? -1.478 -7.691 19.915 1.00 68.00 82 GLU A O 1
ATOM 610 N N . THR A 1 83 ? -2.289 -7.121 17.899 1.00 61.91 83 THR A N 1
ATOM 611 C CA . THR A 1 83 ? -3.440 -6.367 18.418 1.00 61.91 83 THR A CA 1
ATOM 612 C C . THR A 1 83 ? -4.510 -7.326 18.962 1.00 61.91 83 THR A C 1
ATOM 614 O O . THR A 1 83 ? -5.475 -7.680 18.288 1.00 61.91 83 THR A O 1
ATOM 617 N N . HIS A 1 84 ? -4.288 -7.810 20.187 1.00 48.81 84 HIS A N 1
ATOM 618 C CA . HIS A 1 84 ? -5.163 -8.713 20.940 1.00 48.81 84 HIS A 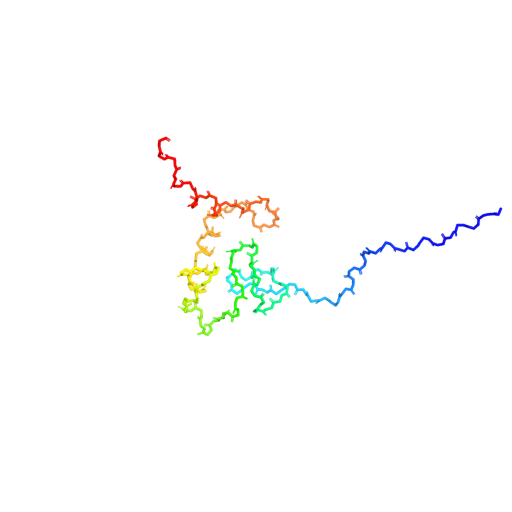CA 1
ATOM 619 C C . HIS A 1 84 ? -6.608 -8.189 21.021 1.00 48.81 84 HIS A C 1
ATOM 621 O O . HIS A 1 84 ? -6.810 -7.023 21.328 1.00 48.81 84 HIS A O 1
ATOM 627 N N . ASP A 1 85 ? -7.565 -9.089 20.766 1.00 55.38 85 ASP A N 1
ATOM 628 C CA . ASP A 1 85 ? -9.010 -9.159 21.085 1.00 55.38 85 ASP A CA 1
ATOM 629 C C . ASP A 1 85 ? -9.678 -8.012 21.896 1.00 55.38 85 ASP A C 1
ATOM 631 O O . ASP A 1 85 ? -10.439 -8.244 22.827 1.00 55.38 85 ASP A O 1
ATOM 635 N N . GLU A 1 86 ? -9.459 -6.749 21.545 1.00 50.06 86 GLU A N 1
ATOM 636 C CA . GLU A 1 86 ? -10.267 -5.617 22.002 1.00 50.06 86 GLU A CA 1
ATOM 637 C C . GLU A 1 86 ? -10.475 -4.615 20.859 1.00 50.06 86 GLU A C 1
ATOM 639 O O . GLU A 1 86 ? -10.026 -3.476 20.864 1.00 50.06 86 GLU A O 1
ATOM 644 N N . SER A 1 87 ? -11.288 -5.077 19.900 1.00 42.53 87 SER A N 1
ATOM 645 C CA . SER A 1 87 ? -12.170 -4.272 19.040 1.00 42.53 87 SER A CA 1
ATOM 646 C C . SER A 1 87 ? -11.602 -3.726 17.718 1.00 42.53 87 SER A C 1
ATOM 648 O O . SER A 1 87 ? -11.358 -2.535 17.562 1.00 42.53 87 SER A O 1
ATOM 650 N N . VAL A 1 88 ? -11.595 -4.577 16.683 1.00 47.16 88 VAL A N 1
ATOM 651 C CA . VAL A 1 88 ? -11.356 -4.210 15.263 1.00 47.16 88 VAL A CA 1
ATOM 652 C C . VAL A 1 88 ? -12.596 -3.626 14.548 1.00 47.16 88 VAL A C 1
ATOM 654 O O . VAL A 1 88 ? -12.605 -3.481 13.330 1.00 47.16 88 VAL A O 1
ATOM 657 N N . ALA A 1 89 ? -13.689 -3.329 15.264 1.00 43.38 89 ALA A N 1
ATOM 658 C CA . ALA A 1 89 ? -14.987 -3.047 14.632 1.00 43.38 89 ALA A CA 1
ATOM 659 C C . ALA A 1 89 ? -15.417 -1.568 14.599 1.00 43.38 89 ALA A C 1
ATOM 661 O O . ALA A 1 89 ? -16.398 -1.250 13.929 1.00 43.38 89 ALA A O 1
ATOM 662 N N . TYR A 1 90 ? -14.719 -0.653 15.271 1.00 44.00 90 TYR A N 1
ATOM 663 C CA . TYR A 1 90 ? -15.047 0.775 15.211 1.00 44.00 90 TYR A CA 1
ATOM 664 C C . TYR A 1 90 ? -13.77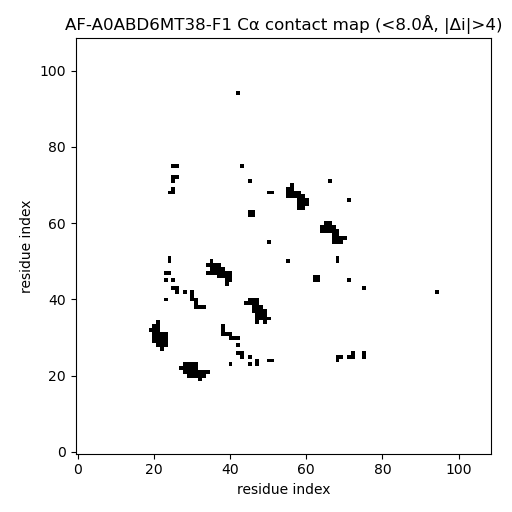1 1.600 15.161 1.00 44.00 90 TYR A C 1
ATOM 666 O O . TYR A 1 90 ? -12.956 1.489 16.069 1.00 44.00 90 TYR A O 1
ATOM 674 N N . GLY A 1 91 ? -13.632 2.401 14.097 1.00 51.12 91 GLY A N 1
ATOM 675 C CA . GLY A 1 91 ? -12.499 3.288 13.828 1.00 51.12 91 GLY A CA 1
ATOM 676 C C . GLY A 1 91 ? -11.905 3.886 15.100 1.00 51.12 91 GLY A C 1
ATOM 677 O O . GLY A 1 91 ? -12.518 4.739 15.740 1.00 51.12 91 GLY A O 1
ATOM 678 N N . GLY A 1 92 ? -10.731 3.379 15.467 1.00 41.03 92 GLY A N 1
ATOM 679 C CA . GLY A 1 92 ? -9.930 3.871 16.575 1.00 41.03 92 GLY A CA 1
ATOM 680 C C . GLY A 1 92 ? -8.986 4.953 16.077 1.00 41.03 92 GLY A C 1
ATOM 681 O O . GLY A 1 92 ? -8.402 4.845 15.000 1.00 41.03 92 GLY A O 1
ATOM 682 N N . GLU A 1 93 ? -8.865 6.025 16.846 1.00 50.00 93 GLU A N 1
ATOM 683 C CA . GLU A 1 93 ? -7.986 7.141 16.529 1.00 50.00 93 GLU A CA 1
ATOM 684 C C . GLU A 1 93 ? -6.509 6.693 16.601 1.00 50.00 93 GLU A C 1
ATOM 686 O O . GLU A 1 93 ? -6.071 6.128 17.600 1.00 50.00 93 GLU A O 1
ATOM 691 N N . CYS A 1 94 ? -5.741 7.019 15.552 1.00 44.81 94 CYS A N 1
ATOM 692 C CA . CYS A 1 94 ? -4.275 7.150 15.539 1.00 44.81 94 CYS A CA 1
ATOM 693 C C . CYS A 1 94 ? -3.388 5.882 15.489 1.00 44.81 94 CYS A C 1
ATOM 695 O O . CYS A 1 94 ? -2.591 5.653 16.397 1.00 44.81 94 CYS A O 1
ATOM 697 N N . LEU A 1 95 ? -3.313 5.206 14.334 1.00 47.06 95 LEU A N 1
ATOM 698 C CA . LEU A 1 95 ? -2.122 4.412 13.958 1.00 47.06 95 LEU A CA 1
ATOM 699 C C . LEU A 1 95 ? -1.055 5.263 13.236 1.00 47.06 95 LEU A C 1
ATOM 701 O O . LEU A 1 95 ? -0.470 4.864 12.236 1.00 47.06 95 LEU A O 1
ATOM 705 N N . TRP A 1 96 ? -0.761 6.450 13.779 1.00 46.84 96 TRP A N 1
ATOM 706 C CA . TRP A 1 96 ? 0.406 7.266 13.409 1.00 46.84 96 TRP A CA 1
ATOM 707 C C . TRP A 1 96 ? 1.570 6.988 14.374 1.00 46.84 96 TRP A C 1
ATOM 709 O O . TRP A 1 96 ? 2.067 7.904 15.030 1.00 46.84 96 TRP A O 1
ATOM 719 N N . LEU A 1 97 ? 1.961 5.716 14.559 1.00 47.25 97 LEU A N 1
ATOM 720 C CA . LEU A 1 97 ? 3.016 5.391 15.535 1.00 47.25 97 LEU A CA 1
ATOM 721 C C . LEU A 1 97 ? 4.018 4.294 15.151 1.00 47.25 97 LEU A C 1
ATOM 723 O O . LEU A 1 97 ? 5.090 4.260 15.758 1.00 47.25 97 LEU A O 1
ATOM 727 N N . SER A 1 98 ? 3.786 3.481 14.120 1.00 47.22 98 SER A N 1
ATOM 728 C CA . SER A 1 98 ? 4.849 2.597 13.609 1.00 47.22 98 SER A CA 1
ATOM 729 C C . SER A 1 98 ? 5.994 3.399 12.957 1.00 47.22 98 SER A C 1
ATOM 731 O O . SER A 1 98 ? 7.159 3.030 13.098 1.00 47.22 98 SER A O 1
ATOM 733 N N . GLU A 1 99 ? 5.712 4.593 12.416 1.00 44.81 99 GLU A N 1
ATOM 734 C CA . GLU A 1 99 ? 6.743 5.525 11.919 1.00 44.81 99 GLU A CA 1
ATOM 735 C C . GLU A 1 99 ? 7.401 6.371 13.037 1.00 44.81 99 GLU A C 1
ATOM 737 O O . GLU A 1 99 ? 8.566 6.765 12.939 1.00 44.81 99 GLU A O 1
ATOM 742 N N . ALA A 1 100 ? 6.708 6.611 14.159 1.00 41.22 100 ALA A N 1
ATOM 743 C CA . ALA A 1 100 ? 7.210 7.477 15.234 1.00 41.22 100 ALA A CA 1
ATOM 744 C C . ALA A 1 100 ? 8.315 6.829 16.088 1.00 41.22 100 ALA A C 1
ATOM 746 O O . ALA A 1 100 ? 9.108 7.539 16.705 1.00 41.22 100 ALA A O 1
ATOM 747 N N . ARG A 1 101 ? 8.414 5.491 16.126 1.00 49.78 101 ARG A N 1
ATOM 748 C CA . ARG A 1 101 ? 9.486 4.792 16.865 1.00 49.78 101 ARG A CA 1
ATOM 749 C C . ARG A 1 101 ? 10.743 4.512 16.051 1.00 49.78 101 ARG A C 1
ATOM 751 O O . ARG A 1 101 ? 11.789 4.29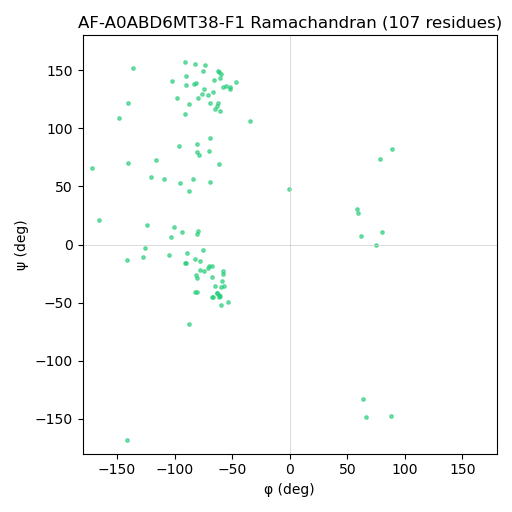2 16.655 1.00 49.78 101 ARG A O 1
ATOM 758 N N . ARG A 1 102 ? 10.700 4.596 14.717 1.00 50.91 102 ARG A N 1
ATOM 759 C CA . ARG A 1 102 ? 11.911 4.474 13.885 1.00 50.91 102 ARG A CA 1
ATOM 760 C C . ARG A 1 102 ? 12.765 5.750 13.869 1.00 50.91 102 ARG A C 1
ATOM 762 O O . ARG A 1 102 ? 13.922 5.691 13.467 1.00 50.91 102 ARG A O 1
ATOM 769 N N . GLN A 1 103 ? 12.217 6.878 14.335 1.00 53.28 103 GLN A N 1
ATOM 770 C CA . GLN A 1 103 ? 12.901 8.178 14.417 1.00 53.28 103 GLN A CA 1
ATOM 771 C C . GLN A 1 103 ? 13.367 8.582 15.828 1.00 53.28 103 GLN A C 1
ATOM 773 O O . GLN A 1 103 ? 13.896 9.677 15.983 1.00 53.28 103 GLN A O 1
ATOM 778 N N . VAL A 1 104 ? 13.268 7.723 16.852 1.00 53.69 104 VAL A N 1
ATOM 779 C CA . VAL A 1 104 ? 13.896 7.999 18.166 1.00 53.69 104 VAL A CA 1
ATOM 780 C C . VAL A 1 104 ? 15.090 7.077 18.400 1.00 53.69 104 VAL A C 1
ATOM 782 O O . VAL A 1 104 ? 15.178 6.361 19.392 1.00 53.69 104 VAL A O 1
ATOM 785 N N . SER A 1 105 ? 16.022 7.127 17.455 1.00 50.59 105 SER A N 1
ATOM 786 C CA . SER A 1 105 ? 17.391 6.637 17.608 1.00 50.59 105 SER A CA 1
ATOM 787 C C . SER A 1 105 ? 18.354 7.805 17.388 1.00 50.59 105 SER A C 1
ATOM 789 O O . SER A 1 105 ? 19.136 7.752 16.456 1.00 50.59 105 SER A O 1
ATOM 791 N N . ASP A 1 106 ? 18.234 8.882 18.177 1.00 53.00 106 ASP A N 1
ATOM 792 C CA . ASP A 1 106 ? 19.301 9.885 18.394 1.00 53.00 106 ASP A CA 1
ATOM 793 C C . ASP A 1 106 ? 18.918 10.876 19.519 1.00 53.00 106 ASP A C 1
ATOM 795 O O . ASP A 1 106 ? 18.702 12.068 19.316 1.00 53.00 106 ASP A O 1
ATOM 799 N N . VAL A 1 107 ? 18.816 10.373 20.753 1.00 55.22 107 VAL A N 1
ATOM 800 C CA . VAL A 1 107 ? 19.177 11.184 21.930 1.00 55.22 107 VAL A CA 1
ATOM 801 C C . VAL A 1 107 ? 20.370 10.491 22.573 1.00 55.22 107 VAL A C 1
ATOM 803 O O . VAL A 1 107 ? 20.254 9.784 23.574 1.00 55.22 107 VAL A O 1
ATOM 806 N N . ALA A 1 108 ? 21.510 10.622 21.900 1.00 47.34 108 ALA A N 1
ATOM 807 C CA . ALA A 1 108 ? 22.804 10.608 22.549 1.00 47.34 108 ALA A CA 1
ATOM 808 C C . ALA A 1 108 ? 23.223 12.074 22.746 1.00 47.34 108 ALA A C 1
ATOM 810 O O . ALA A 1 108 ? 23.266 12.830 21.777 1.00 47.34 108 ALA A O 1
ATOM 811 N N . GLU A 1 109 ? 23.538 12.393 24.005 1.00 39.78 109 GLU A N 1
ATOM 812 C CA . GLU A 1 109 ? 24.073 13.653 24.562 1.00 39.78 109 GLU A CA 1
ATOM 813 C C . GLU A 1 109 ? 23.096 14.828 24.766 1.00 39.78 109 GLU A C 1
ATOM 815 O O . GLU A 1 109 ? 22.781 15.576 23.814 1.00 39.78 109 GLU A O 1
#

Sequence (109 aa):
MSAMTPVDPPPGSSDGPAGGLLTCPCCFQRTLEERANFEICPECGWEDDGQDDVDAHIVRGGPNGSLSLTQARLDYLEEVTETHDESVAYGGECLWLSEARRQVSDVAE

Foldseek 3Di:
DDDDDPDDDDPPPPPDPPPFAAADQQQRDRAHSDACPQDQRPLQRDGRVNDHPVFQCDQPDDSCHRHGSVRSNVVVVVVVVVPPDDDPPDDDPDPPPVVVVVPPPDPDD

Radius of gyration: 20.74 Å; Cα contacts (8 Å, |Δi|>4): 103; chains: 1; bounding box: 70×52×35 Å